Protein AF-A0A967KIU6-F1 (afdb_monomer_lite)

Secondary structure (DSSP, 8-state):
-EE-S---TTS---EES---EE-SSEEEETT---EEE-TT---HHHHHHHHHHHHHH--SS-EEEE-GGGTT--HHHHT-

pLDDT: mean 81.0, std 17.09, range [42.56, 95.44]

Sequence (80 aa):
AQVAKSPIGTKGARISSYISLPGRFLVLMPSSDHIGISRRIEDEAERERLRQAVVNLRSNSHGYIVRTAAEGEPEEKLAS

Radius of gyration: 14.52 Å; chains: 1; bounding box: 25×24×45 Å

Structure (mmCIF, N/CA/C/O backbone):
data_AF-A0A967KIU6-F1
#
_entry.id   AF-A0A967KIU6-F1
#
loop_
_atom_site.group_PDB
_atom_site.id
_atom_site.type_symbol
_atom_site.label_atom_id
_atom_site.label_alt_id
_atom_site.label_comp_id
_atom_site.label_asym_id
_atom_site.label_entity_id
_atom_site.label_seq_id
_atom_site.pdbx_PDB_ins_code
_atom_site.Cartn_x
_atom_site.Cartn_y
_atom_site.Cartn_z
_atom_site.occupancy
_atom_site.B_iso_or_equiv
_atom_site.auth_seq_id
_atom_site.auth_comp_id
_atom_site.auth_a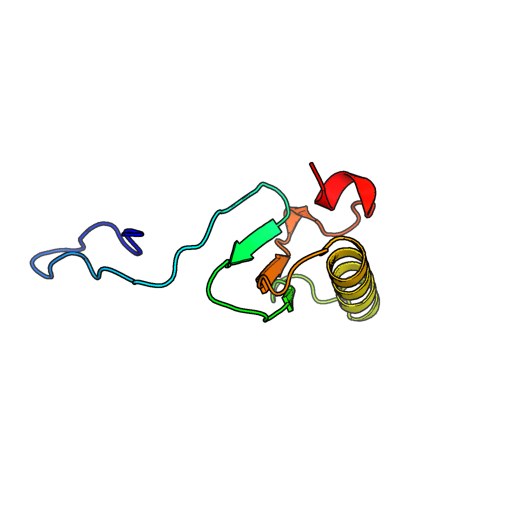sym_id
_atom_site.auth_atom_id
_atom_site.pdbx_PDB_model_num
ATOM 1 N N . ALA A 1 1 ? 10.710 -8.575 -15.881 1.00 46.97 1 ALA A N 1
ATOM 2 C CA . ALA A 1 1 ? 10.318 -7.326 -16.568 1.00 46.97 1 ALA A CA 1
ATOM 3 C C . ALA A 1 1 ? 8.811 -7.141 -16.424 1.00 46.97 1 ALA A C 1
ATOM 5 O O . ALA A 1 1 ? 8.079 -8.042 -16.816 1.00 46.97 1 ALA A O 1
ATOM 6 N N . GLN A 1 2 ? 8.342 -6.042 -15.821 1.00 45.06 2 GLN A N 1
ATOM 7 C CA . GLN A 1 2 ? 6.904 -5.770 -15.736 1.00 45.06 2 GLN A CA 1
ATOM 8 C C . GLN A 1 2 ? 6.425 -5.207 -17.077 1.00 45.06 2 GLN A C 1
ATOM 10 O O . GLN A 1 2 ? 6.941 -4.200 -17.569 1.00 45.06 2 GLN A O 1
ATOM 15 N N . VAL A 1 3 ? 5.434 -5.863 -17.676 1.00 48.31 3 VAL A N 1
ATOM 16 C CA . VAL A 1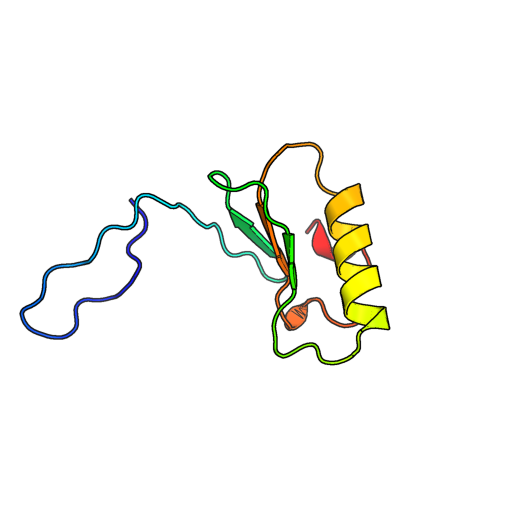 3 ? 4.773 -5.372 -18.886 1.00 48.31 3 VAL A CA 1
ATOM 17 C C . VAL A 1 3 ? 3.790 -4.287 -18.454 1.00 48.31 3 VAL A C 1
ATOM 19 O O . VAL A 1 3 ? 2.722 -4.577 -17.927 1.00 48.31 3 VAL A O 1
ATOM 22 N N . ALA A 1 4 ? 4.175 -3.021 -18.616 1.00 57.03 4 ALA A N 1
ATOM 23 C CA . ALA A 1 4 ? 3.377 -1.889 -18.143 1.00 57.03 4 ALA A CA 1
ATOM 24 C C . ALA A 1 4 ? 2.127 -1.623 -19.007 1.00 57.03 4 ALA A C 1
ATOM 26 O O . ALA A 1 4 ? 1.211 -0.937 -18.556 1.00 57.03 4 ALA A O 1
ATOM 27 N N . LYS A 1 5 ? 2.077 -2.142 -20.245 1.00 49.84 5 LYS A N 1
ATOM 28 C CA . LYS A 1 5 ? 0.920 -2.060 -21.152 1.00 49.84 5 LYS A CA 1
ATOM 29 C C . LYS A 1 5 ? 0.890 -3.244 -22.120 1.00 49.84 5 LYS A C 1
ATOM 31 O O . LYS A 1 5 ? 1.930 -3.593 -22.678 1.00 49.84 5 LYS A O 1
ATOM 36 N N . SER A 1 6 ? -0.300 -3.782 -22.387 1.00 44.66 6 SER A N 1
ATOM 37 C CA . SER A 1 6 ? -0.555 -4.577 -23.595 1.00 44.66 6 SER A CA 1
ATOM 38 C C . SER A 1 6 ? -0.281 -3.713 -24.838 1.00 44.66 6 SER A C 1
ATOM 40 O O . SER A 1 6 ? -0.558 -2.508 -24.800 1.00 44.66 6 SER A O 1
ATOM 42 N N . PRO A 1 7 ? 0.290 -4.266 -25.922 1.00 47.16 7 PRO A N 1
ATOM 43 C CA . PRO A 1 7 ? 0.630 -3.480 -27.104 1.00 47.16 7 PRO A CA 1
ATOM 44 C C . PRO A 1 7 ? -0.632 -2.870 -27.734 1.00 47.16 7 PRO A C 1
ATOM 46 O O . PRO A 1 7 ? -1.596 -3.574 -28.020 1.00 47.16 7 PRO A O 1
ATOM 49 N N . ILE A 1 8 ? -0.625 -1.550 -27.944 1.00 46.59 8 ILE A N 1
ATOM 50 C CA . ILE A 1 8 ? -1.625 -0.847 -28.759 1.00 46.59 8 ILE A CA 1
ATOM 51 C C . ILE A 1 8 ? -0.957 -0.554 -30.108 1.00 46.59 8 ILE A C 1
ATOM 53 O O . ILE A 1 8 ? -0.119 0.346 -30.208 1.00 46.59 8 ILE A O 1
ATOM 57 N N . GLY A 1 9 ? -1.307 -1.330 -31.136 1.00 63.66 9 GLY A N 1
ATOM 58 C CA . GLY A 1 9 ? -0.804 -1.160 -32.505 1.00 63.66 9 GLY A CA 1
ATOM 59 C C . GLY A 1 9 ? 0.653 -1.608 -32.710 1.00 63.66 9 GLY A C 1
ATOM 60 O O . GLY A 1 9 ? 1.107 -2.573 -32.107 1.00 63.66 9 GLY A O 1
ATOM 61 N N . THR A 1 10 ? 1.398 -0.909 -33.576 1.00 49.16 10 THR A N 1
ATOM 62 C CA . THR A 1 10 ? 2.777 -1.251 -34.002 1.00 49.16 10 THR A CA 1
ATOM 63 C C . THR A 1 10 ? 3.882 -0.835 -33.023 1.00 49.16 10 THR A C 1
ATOM 65 O O . THR A 1 10 ? 5.061 -1.082 -33.277 1.00 49.16 10 THR A O 1
ATOM 68 N N . LYS A 1 11 ? 3.546 -0.191 -31.898 1.00 42.56 11 LYS A N 1
ATOM 69 C CA . LYS A 1 11 ? 4.536 0.216 -30.890 1.00 42.56 11 LYS A CA 1
ATOM 70 C C . LYS A 1 11 ? 4.794 -0.944 -29.929 1.00 42.56 11 LYS A C 1
ATOM 72 O O . LYS A 1 11 ? 3.905 -1.334 -29.176 1.00 42.56 11 LYS A O 1
ATOM 77 N N . GLY A 1 12 ? 6.021 -1.470 -29.963 1.00 51.94 12 GLY A N 1
ATOM 78 C CA . GLY A 1 12 ? 6.486 -2.547 -29.086 1.00 51.94 12 GLY A CA 1
ATOM 79 C C . GLY A 1 12 ? 6.229 -2.272 -27.601 1.00 51.94 12 GLY A C 1
ATOM 80 O O . GLY A 1 12 ? 6.109 -1.122 -27.167 1.00 51.94 12 GLY A O 1
ATOM 81 N N . ALA A 1 13 ? 6.126 -3.345 -26.817 1.00 53.59 13 ALA A N 1
ATOM 82 C CA . ALA A 1 13 ? 5.844 -3.268 -25.390 1.00 53.59 13 ALA A CA 1
ATOM 83 C C . ALA A 1 13 ? 6.885 -2.390 -24.673 1.00 53.59 13 ALA A C 1
ATOM 85 O O . ALA A 1 13 ? 8.084 -2.667 -24.712 1.00 53.59 13 ALA A O 1
ATOM 86 N N . ARG A 1 14 ? 6.432 -1.327 -23.992 1.00 50.19 14 ARG A N 1
ATOM 87 C CA . ARG A 1 14 ? 7.296 -0.569 -23.077 1.00 50.19 14 ARG A CA 1
ATOM 88 C C . ARG A 1 14 ? 7.601 -1.450 -21.871 1.00 50.19 14 ARG A C 1
ATOM 90 O O . ARG A 1 14 ? 6.727 -1.688 -21.037 1.00 50.19 14 ARG A O 1
ATOM 97 N N . ILE A 1 15 ? 8.841 -1.913 -21.793 1.00 47.81 15 ILE A N 1
ATOM 98 C CA . ILE A 1 15 ? 9.376 -2.583 -20.613 1.00 47.81 15 ILE A CA 1
ATOM 99 C C . ILE A 1 15 ? 9.693 -1.499 -19.583 1.00 47.81 15 ILE A C 1
ATOM 101 O O . ILE A 1 15 ? 10.512 -0.620 -19.838 1.00 47.81 15 ILE A O 1
ATOM 105 N N . SER A 1 16 ? 9.018 -1.540 -18.435 1.00 56.59 16 SER A N 1
ATOM 106 C CA . SER A 1 16 ? 9.416 -0.759 -17.264 1.00 56.59 16 SER A CA 1
ATOM 107 C C . SER A 1 16 ? 10.294 -1.642 -16.382 1.00 56.59 16 SER A C 1
ATOM 109 O O . SER A 1 16 ? 9.901 -2.760 -16.035 1.00 56.59 16 SER A O 1
ATOM 111 N N . SER A 1 17 ? 11.482 -1.154 -16.021 1.00 59.41 17 SER A N 1
ATOM 112 C CA . SER A 1 17 ? 12.363 -1.814 -15.046 1.00 59.41 17 SER A CA 1
ATOM 113 C C . SER A 1 17 ? 11.866 -1.655 -13.605 1.00 59.41 17 SER A C 1
ATOM 1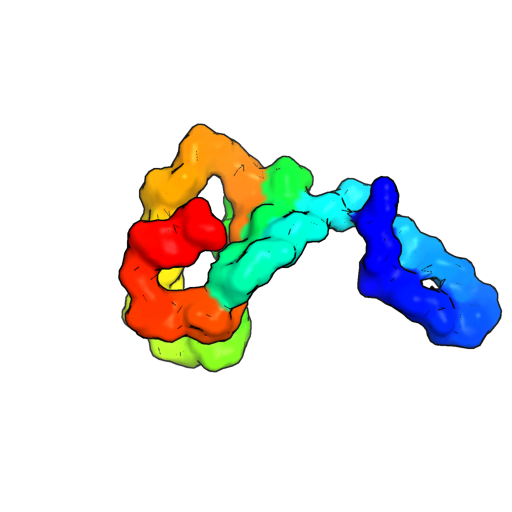15 O O . SER A 1 17 ? 12.358 -2.339 -12.714 1.00 59.41 17 SER A O 1
ATOM 117 N N . TYR A 1 18 ? 10.874 -0.790 -13.373 1.00 66.00 18 TYR A N 1
ATOM 118 C CA . TYR A 1 18 ? 10.205 -0.654 -12.084 1.00 66.00 18 TYR A CA 1
ATOM 119 C C . TYR A 1 18 ? 9.185 -1.778 -11.934 1.00 66.00 18 TYR A C 1
ATOM 121 O O . TYR A 1 18 ? 8.165 -1.786 -12.624 1.00 66.00 18 TYR A O 1
ATOM 129 N N . ILE A 1 19 ? 9.496 -2.738 -11.063 1.00 76.19 19 ILE A N 1
ATOM 130 C CA . ILE A 1 19 ? 8.587 -3.819 -10.683 1.00 76.19 19 ILE A CA 1
ATOM 131 C C . ILE A 1 19 ? 7.607 -3.255 -9.655 1.00 76.19 19 ILE A C 1
ATOM 133 O O . ILE A 1 19 ? 8.008 -2.567 -8.721 1.00 76.19 19 ILE A O 1
ATOM 137 N N . SER A 1 20 ? 6.326 -3.553 -9.823 1.00 83.00 20 SER A N 1
ATOM 138 C CA . SER A 1 20 ? 5.276 -3.312 -8.840 1.00 83.00 20 SER A CA 1
ATOM 139 C C . SER A 1 20 ? 4.417 -4.565 -8.701 1.00 83.00 20 SER A C 1
ATOM 141 O O . SER A 1 20 ? 4.074 -5.210 -9.695 1.00 83.00 20 SER A O 1
ATOM 143 N N . LEU A 1 21 ? 4.105 -4.930 -7.462 1.00 85.25 21 LEU A N 1
ATOM 144 C CA . LEU A 1 21 ? 3.349 -6.125 -7.104 1.00 85.25 21 LEU A CA 1
ATOM 145 C C . LEU A 1 21 ? 2.003 -5.685 -6.511 1.00 85.25 21 LEU A C 1
ATOM 147 O O . LEU A 1 21 ? 1.960 -5.222 -5.369 1.00 85.25 21 LEU A O 1
ATOM 151 N N . PRO A 1 22 ? 0.908 -5.743 -7.291 1.00 88.25 22 PRO A N 1
ATOM 152 C CA . PRO A 1 22 ? -0.396 -5.295 -6.828 1.00 88.25 22 PRO A CA 1
ATOM 153 C C . PRO A 1 22 ? -1.052 -6.346 -5.928 1.00 88.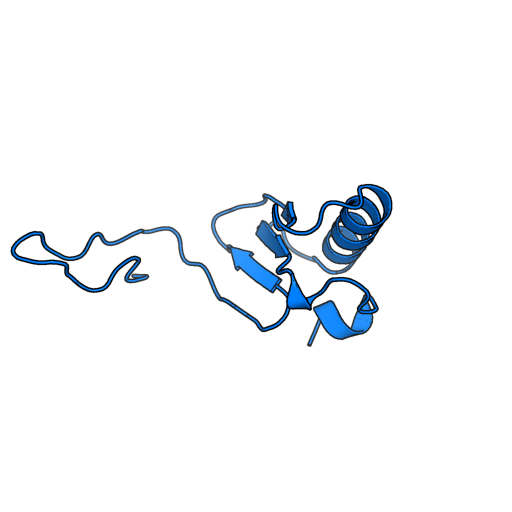25 22 PRO A C 1
ATOM 155 O O . PRO A 1 22 ? -1.397 -7.434 -6.377 1.00 88.25 22 PRO A O 1
ATOM 158 N N . GLY A 1 23 ? -1.289 -5.980 -4.674 1.00 88.69 23 GLY A N 1
ATOM 159 C CA . GLY A 1 23 ? -2.213 -6.648 -3.765 1.00 88.69 23 GLY A CA 1
ATOM 160 C C . GLY A 1 23 ? -3.610 -6.021 -3.806 1.00 88.69 23 GLY A C 1
ATOM 161 O O . GLY A 1 23 ? -3.889 -5.075 -4.561 1.00 88.69 23 GLY A O 1
ATOM 162 N N . ARG A 1 24 ? -4.519 -6.552 -2.981 1.00 90.75 24 ARG A N 1
ATOM 163 C CA . ARG A 1 24 ? -5.895 -6.041 -2.854 1.00 90.75 24 ARG A CA 1
ATOM 164 C C . ARG A 1 24 ? -5.910 -4.602 -2.334 1.00 90.75 24 ARG A C 1
ATOM 166 O O . ARG A 1 24 ? -6.565 -3.749 -2.931 1.00 90.75 24 ARG A O 1
ATOM 173 N N . PHE A 1 25 ? -5.156 -4.347 -1.269 1.00 92.94 25 PHE A N 1
ATOM 174 C CA . PHE A 1 25 ? -5.133 -3.070 -0.555 1.00 92.94 25 PHE A CA 1
ATOM 175 C C . PHE A 1 25 ? -3.892 -2.230 -0.866 1.00 92.94 25 PHE A C 1
ATOM 17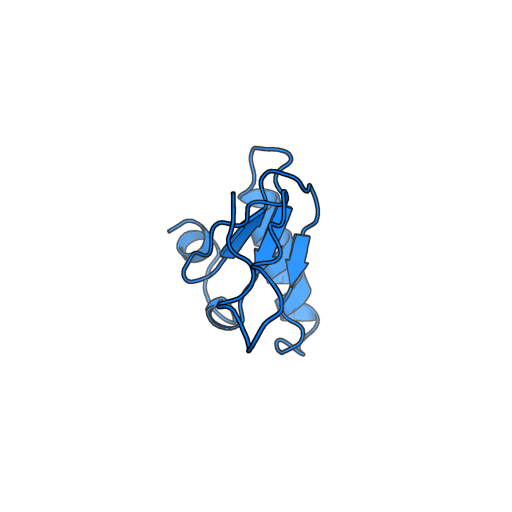7 O O . PHE A 1 25 ? -3.989 -1.012 -1.001 1.00 92.94 25 PHE A O 1
ATOM 184 N N . LEU A 1 26 ? -2.743 -2.878 -1.062 1.00 92.50 26 LEU A N 1
ATOM 185 C CA . LEU A 1 26 ? -1.457 -2.227 -1.302 1.00 92.50 26 LEU A CA 1
ATOM 186 C C . LEU A 1 26 ? -0.880 -2.618 -2.661 1.00 92.50 26 LEU A C 1
ATOM 188 O O . LEU A 1 26 ? -1.095 -3.724 -3.143 1.00 92.50 26 LEU A O 1
ATOM 192 N N . VAL A 1 27 ? -0.105 -1.728 -3.270 1.00 91.94 27 VAL A N 1
ATOM 193 C CA . VAL A 1 27 ? 0.812 -2.064 -4.364 1.00 91.94 27 VAL A CA 1
ATOM 194 C C . VAL A 1 27 ? 2.229 -1.915 -3.838 1.00 91.94 27 VAL A C 1
ATOM 196 O O . VAL A 1 27 ? 2.637 -0.802 -3.516 1.00 91.94 27 VAL A O 1
ATOM 199 N N . LEU A 1 28 ? 2.973 -3.014 -3.758 1.00 90.56 28 LEU A N 1
ATOM 200 C CA . LEU A 1 28 ? 4.371 -3.008 -3.340 1.00 90.56 28 LEU A CA 1
ATOM 201 C C . LEU A 1 28 ? 5.256 -2.552 -4.507 1.00 90.56 28 LEU A C 1
ATOM 203 O O . LEU A 1 28 ? 5.161 -3.078 -5.615 1.00 90.56 28 LEU A O 1
ATOM 207 N N . MET A 1 29 ? 6.136 -1.594 -4.248 1.00 90.50 29 MET A N 1
ATOM 208 C CA . MET A 1 29 ? 7.133 -1.064 -5.173 1.00 90.50 29 MET A CA 1
ATOM 209 C C . MET A 1 29 ? 8.529 -1.307 -4.580 1.00 90.50 29 MET A C 1
ATOM 211 O O . MET A 1 29 ? 9.061 -0.432 -3.899 1.00 90.50 29 MET A O 1
ATOM 215 N N . PRO A 1 30 ? 9.150 -2.479 -4.812 1.00 87.25 30 PRO A N 1
ATOM 216 C CA . PRO A 1 30 ? 10.443 -2.822 -4.215 1.00 87.25 30 PRO A CA 1
ATOM 217 C C . PRO A 1 30 ? 11.592 -1.907 -4.665 1.00 87.25 30 PRO A C 1
ATOM 219 O O . PRO A 1 30 ? 12.593 -1.792 -3.972 1.00 87.25 30 PRO A O 1
ATOM 222 N N . SER A 1 31 ? 11.459 -1.248 -5.821 1.00 86.25 31 SER A N 1
ATOM 223 C CA . SER A 1 31 ? 12.471 -0.337 -6.381 1.00 86.25 31 SER A CA 1
ATOM 224 C C . SER A 1 31 ? 12.255 1.136 -6.003 1.00 86.25 31 SER A C 1
ATOM 226 O O . SER A 1 31 ? 12.815 2.022 -6.644 1.00 86.25 31 SER A O 1
ATOM 228 N N . SER A 1 32 ? 11.395 1.412 -5.026 1.00 86.12 32 SER A N 1
ATOM 229 C CA . SER A 1 32 ? 11.079 2.750 -4.519 1.00 86.12 32 SER A CA 1
ATOM 230 C C . SER A 1 32 ? 10.997 2.684 -2.997 1.00 86.12 32 SER A C 1
ATOM 232 O O . SER A 1 32 ? 10.824 1.599 -2.463 1.00 86.12 32 SER A O 1
ATOM 234 N N . ASP A 1 33 ? 11.096 3.817 -2.311 1.00 88.69 33 ASP A N 1
ATOM 235 C CA . ASP A 1 33 ? 10.869 3.996 -0.870 1.00 88.69 33 ASP A CA 1
ATOM 236 C C . ASP A 1 33 ? 9.603 4.828 -0.574 1.00 88.69 33 ASP A C 1
ATOM 238 O O . ASP A 1 33 ? 9.246 5.074 0.585 1.00 88.69 33 ASP A O 1
ATOM 242 N N . HIS A 1 34 ? 8.915 5.260 -1.634 1.00 89.88 34 HIS A N 1
ATOM 243 C CA . HIS A 1 34 ? 7.812 6.205 -1.585 1.00 89.88 34 HIS A CA 1
ATOM 244 C C . HIS A 1 34 ? 6.513 5.555 -1.099 1.00 89.88 34 HIS A C 1
ATOM 246 O O . HIS A 1 34 ? 6.106 4.508 -1.605 1.00 89.88 34 HIS A O 1
ATOM 252 N N . ILE A 1 35 ? 5.817 6.227 -0.176 1.00 92.56 35 ILE A N 1
ATOM 253 C CA . ILE A 1 35 ? 4.465 5.864 0.268 1.00 92.56 35 ILE A CA 1
ATOM 254 C C . ILE A 1 35 ? 3.457 6.837 -0.347 1.00 92.56 35 ILE A C 1
ATOM 256 O O . ILE A 1 35 ? 3.408 8.019 0.011 1.00 92.56 35 ILE A O 1
ATOM 260 N N . GLY A 1 36 ? 2.636 6.323 -1.259 1.00 92.75 36 GLY A N 1
ATOM 261 C CA . GLY A 1 36 ? 1.566 7.063 -1.919 1.00 92.75 36 GLY A CA 1
ATOM 262 C C . GLY A 1 36 ? 0.185 6.598 -1.465 1.00 92.75 36 GLY A C 1
ATOM 263 O O . GLY A 1 36 ? -0.054 5.403 -1.314 1.00 92.75 36 GLY A O 1
ATOM 264 N N . ILE A 1 37 ? -0.753 7.532 -1.318 1.00 94.81 37 ILE A N 1
ATOM 265 C CA . ILE A 1 37 ? -2.173 7.230 -1.089 1.00 94.81 37 ILE A CA 1
ATOM 266 C C . ILE A 1 37 ? -2.958 7.542 -2.363 1.00 94.81 37 ILE A C 1
ATOM 268 O O . ILE A 1 37 ? -2.714 8.567 -3.010 1.00 94.81 37 ILE A O 1
ATOM 272 N N . SER A 1 38 ? -3.894 6.664 -2.740 1.00 93.62 38 SER A N 1
ATOM 273 C CA . SER A 1 38 ? -4.778 6.865 -3.892 1.00 93.62 38 SER A CA 1
ATOM 274 C C . SER A 1 38 ? -5.383 8.271 -3.900 1.00 93.62 38 SER A C 1
ATOM 276 O O . SER A 1 38 ? -5.899 8.752 -2.896 1.00 93.62 38 SER A O 1
ATOM 278 N N . ARG A 1 39 ? -5.367 8.925 -5.065 1.00 92.12 39 ARG A N 1
ATOM 279 C CA . ARG A 1 39 ? -5.972 10.255 -5.266 1.00 92.12 39 ARG A CA 1
ATOM 280 C C . ARG A 1 39 ? -7.498 10.270 -5.137 1.00 92.12 39 ARG A C 1
ATOM 282 O O . ARG A 1 39 ? -8.068 11.342 -5.073 1.00 92.12 39 ARG A O 1
ATOM 289 N N . ARG A 1 40 ? -8.140 9.099 -5.149 1.00 93.62 40 ARG A N 1
ATOM 290 C CA . ARG A 1 40 ? -9.594 8.959 -4.965 1.00 93.62 40 ARG A CA 1
ATOM 291 C C . ARG A 1 40 ? -10.021 8.938 -3.492 1.00 93.62 40 ARG A C 1
ATOM 293 O O . ARG A 1 40 ? -11.211 9.006 -3.243 1.00 93.62 40 ARG A O 1
ATOM 300 N N . ILE A 1 41 ? -9.074 8.791 -2.562 1.00 92.81 41 ILE A N 1
ATOM 301 C CA . ILE A 1 41 ? -9.332 8.964 -1.129 1.00 92.81 41 ILE A CA 1
ATOM 302 C C . ILE A 1 41 ? -9.135 10.455 -0.865 1.00 92.81 41 ILE A C 1
ATOM 304 O O . ILE A 1 41 ? -8.002 10.937 -0.945 1.00 92.81 41 ILE A O 1
ATOM 308 N N . GLU A 1 42 ? -10.228 11.183 -0.671 1.00 93.31 42 GLU A N 1
ATOM 309 C CA . GLU A 1 42 ? -10.230 12.650 -0.549 1.00 93.31 42 GLU A CA 1
ATOM 310 C C . GLU A 1 42 ? -10.121 13.121 0.905 1.00 93.31 42 GLU A C 1
ATOM 312 O O . GLU A 1 42 ? -9.641 14.225 1.149 1.00 93.31 42 GLU A O 1
ATOM 317 N N . ASP A 1 43 ? -10.513 12.278 1.864 1.00 95.4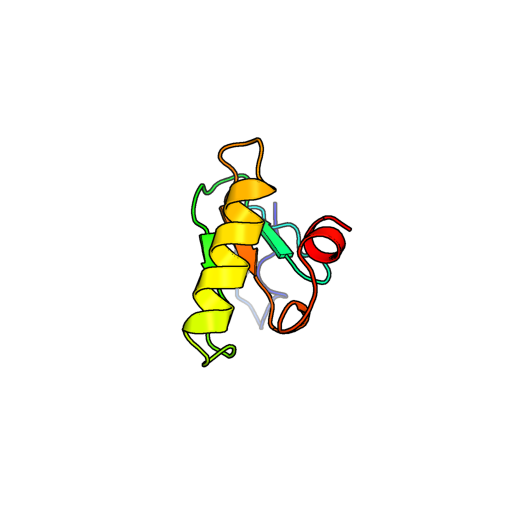4 43 ASP A N 1
ATOM 318 C CA . ASP A 1 43 ? -10.421 12.584 3.291 1.00 95.44 43 ASP A CA 1
ATOM 319 C C . ASP A 1 43 ? -8.959 12.588 3.763 1.00 95.44 43 ASP A C 1
ATOM 321 O O . ASP A 1 43 ? -8.279 11.560 3.765 1.00 95.44 43 ASP A O 1
ATOM 325 N N . GLU A 1 44 ? -8.471 13.754 4.184 1.00 94.19 44 GLU A N 1
ATOM 326 C CA . GLU A 1 44 ? -7.096 13.931 4.648 1.00 94.19 44 GLU A CA 1
ATOM 327 C C . GLU A 1 44 ? -6.802 13.175 5.950 1.00 94.19 44 GLU A C 1
ATOM 329 O O . GLU A 1 44 ? -5.700 12.645 6.107 1.00 94.19 44 GLU A O 1
ATOM 334 N N . ALA A 1 45 ? -7.779 13.049 6.854 1.00 95.00 45 ALA A N 1
ATOM 335 C CA . ALA A 1 45 ? -7.595 12.294 8.091 1.00 95.00 45 ALA A CA 1
ATOM 336 C C . ALA A 1 45 ? -7.374 10.805 7.790 1.00 95.00 45 ALA A C 1
ATOM 338 O O . ALA A 1 45 ? -6.477 10.169 8.350 1.00 95.00 45 ALA A O 1
ATOM 339 N N . GLU A 1 46 ? -8.143 10.266 6.846 1.00 94.00 46 GLU A N 1
ATOM 340 C CA . GLU A 1 46 ? -8.007 8.883 6.399 1.00 94.00 46 GLU A CA 1
ATOM 341 C C . GLU A 1 46 ? -6.701 8.655 5.629 1.00 94.00 46 GLU A C 1
ATOM 343 O O . GLU A 1 46 ? -6.026 7.639 5.820 1.00 94.00 46 GLU A O 1
ATOM 348 N N . ARG A 1 47 ? -6.287 9.616 4.794 1.00 95.19 47 ARG A N 1
ATOM 349 C CA . ARG A 1 47 ? -4.998 9.556 4.086 1.00 95.19 47 ARG A CA 1
ATOM 350 C C . ARG A 1 47 ? -3.833 9.466 5.063 1.00 95.19 47 ARG A C 1
ATOM 352 O O . ARG A 1 47 ? -2.932 8.652 4.842 1.00 95.19 47 ARG A O 1
ATOM 359 N N . GLU A 1 48 ? -3.852 10.263 6.126 1.00 94.56 48 GLU A N 1
ATOM 360 C CA . GLU A 1 48 ? -2.791 10.244 7.128 1.00 94.56 48 GLU A CA 1
ATOM 361 C C . GLU A 1 48 ? -2.825 8.968 7.976 1.00 94.56 48 GLU A C 1
ATOM 363 O O . GLU A 1 48 ? -1.784 8.335 8.164 1.00 94.56 48 GLU A O 1
ATOM 368 N N . ARG A 1 49 ? -4.015 8.498 8.378 1.00 94.88 49 ARG A N 1
ATOM 369 C CA . ARG A 1 49 ? -4.175 7.205 9.065 1.00 94.88 49 ARG A CA 1
ATOM 370 C C . ARG A 1 49 ? -3.587 6.055 8.244 1.00 94.88 49 ARG A C 1
ATOM 372 O O . ARG A 1 49 ? -2.799 5.264 8.761 1.00 94.88 49 ARG A O 1
ATOM 379 N N . LEU A 1 50 ? -3.944 5.968 6.961 1.00 94.31 50 LEU A N 1
ATOM 380 C CA . LEU A 1 50 ? -3.460 4.927 6.050 1.00 94.31 50 LEU A CA 1
ATOM 381 C C . LEU A 1 50 ? -1.956 5.039 5.794 1.00 94.31 50 LEU A C 1
ATOM 383 O O . LEU A 1 50 ? -1.270 4.019 5.706 1.00 94.31 50 LEU A O 1
ATOM 387 N N . ARG A 1 51 ? -1.421 6.262 5.691 1.00 93.69 51 ARG A N 1
ATOM 388 C CA . ARG A 1 51 ? 0.026 6.478 5.583 1.00 93.69 51 ARG A CA 1
ATOM 389 C C . ARG A 1 51 ? 0.739 5.944 6.820 1.00 93.69 51 ARG A C 1
ATOM 391 O O . ARG A 1 51 ? 1.690 5.181 6.663 1.00 93.69 51 ARG A O 1
ATOM 398 N N . GLN A 1 52 ? 0.278 6.305 8.016 1.00 93.38 52 GLN A N 1
ATOM 399 C CA . GLN A 1 52 ? 0.908 5.880 9.262 1.00 93.38 52 GLN A CA 1
ATOM 400 C C . GLN A 1 52 ? 0.838 4.360 9.445 1.00 93.38 52 GLN A C 1
ATOM 402 O O . GLN A 1 52 ? 1.845 3.746 9.791 1.00 93.38 52 GLN A O 1
ATOM 407 N N . ALA A 1 53 ? -0.301 3.744 9.117 1.00 93.00 53 ALA A N 1
ATOM 408 C CA . ALA A 1 53 ? -0.457 2.290 9.112 1.00 93.00 53 ALA A CA 1
ATOM 409 C C . ALA A 1 53 ? 0.603 1.610 8.227 1.00 93.00 53 ALA A C 1
ATOM 411 O O . ALA A 1 53 ? 1.297 0.697 8.659 1.00 93.00 53 ALA A O 1
ATOM 412 N N . VAL A 1 54 ? 0.812 2.096 6.998 1.00 91.75 54 VAL A N 1
ATOM 413 C CA . VAL A 1 54 ? 1.829 1.533 6.091 1.00 91.75 54 VAL A CA 1
ATOM 414 C C . VAL A 1 54 ? 3.259 1.790 6.577 1.00 91.75 54 VAL A C 1
ATOM 416 O O . VAL A 1 54 ? 4.132 0.944 6.378 1.00 91.75 54 VAL A O 1
ATOM 419 N N . VAL A 1 55 ? 3.521 2.936 7.213 1.00 91.12 55 VAL A N 1
ATOM 420 C CA . VAL A 1 55 ? 4.824 3.231 7.835 1.00 91.12 55 VAL A CA 1
ATOM 421 C C . VAL A 1 55 ? 5.129 2.247 8.965 1.00 91.12 55 VAL A C 1
ATOM 423 O O . VAL A 1 55 ? 6.265 1.792 9.062 1.00 91.12 55 VAL A O 1
ATOM 426 N N . ASN A 1 56 ? 4.134 1.896 9.779 1.00 89.62 56 ASN A N 1
ATOM 427 C CA . ASN A 1 56 ? 4.288 0.941 10.876 1.00 89.62 56 ASN A CA 1
ATOM 428 C C . ASN A 1 56 ? 4.457 -0.499 10.361 1.00 89.62 56 ASN A C 1
ATOM 430 O O . ASN A 1 56 ? 5.272 -1.258 10.882 1.00 89.62 56 ASN A O 1
ATOM 434 N N . LEU A 1 57 ? 3.719 -0.859 9.308 1.00 86.69 57 LEU A N 1
ATOM 435 C CA . LEU A 1 57 ? 3.759 -2.183 8.683 1.00 86.69 57 LEU A CA 1
ATOM 436 C C . LEU A 1 57 ? 5.050 -2.471 7.923 1.00 86.69 57 LEU A C 1
ATOM 438 O O . LEU A 1 57 ? 5.468 -3.628 7.816 1.00 86.69 57 LEU A O 1
ATOM 442 N N . ARG A 1 58 ? 5.678 -1.449 7.336 1.00 84.94 58 ARG A N 1
ATOM 443 C CA . ARG A 1 58 ? 6.889 -1.670 6.548 1.00 84.94 58 ARG A CA 1
ATOM 444 C C . ARG A 1 58 ? 8.089 -1.892 7.473 1.00 84.94 58 ARG A C 1
ATOM 446 O O . ARG A 1 58 ? 8.506 -1.010 8.211 1.00 84.94 58 ARG A O 1
ATOM 453 N N . SER A 1 59 ? 8.721 -3.056 7.358 1.00 73.44 59 SER A N 1
ATOM 454 C CA . SER A 1 59 ? 10.023 -3.328 7.986 1.00 73.44 59 SER A CA 1
ATOM 455 C C . SER A 1 59 ? 11.213 -2.931 7.101 1.00 73.44 59 SER A C 1
ATOM 457 O O . SER A 1 59 ? 12.346 -2.889 7.566 1.00 73.44 59 SER A O 1
ATOM 459 N N . ASN A 1 60 ? 10.962 -2.668 5.813 1.00 78.81 60 ASN A N 1
ATOM 460 C CA . ASN A 1 60 ? 11.975 -2.464 4.776 1.00 78.81 60 ASN A CA 1
ATOM 461 C C . ASN A 1 60 ? 11.781 -1.116 4.070 1.00 78.81 60 ASN A C 1
ATOM 463 O O . ASN A 1 60 ? 10.682 -0.559 4.059 1.00 78.81 60 ASN A O 1
ATOM 467 N N . SER A 1 61 ? 12.817 -0.651 3.371 1.00 81.00 61 SER A N 1
ATOM 468 C CA . SER A 1 61 ? 12.815 0.572 2.549 1.00 81.00 61 SER A CA 1
ATOM 469 C C . SER A 1 61 ? 12.017 0.450 1.241 1.00 81.00 61 SER A C 1
ATOM 471 O O . SER A 1 61 ? 12.352 1.098 0.256 1.00 81.00 61 SER A O 1
ATOM 473 N N . HIS A 1 62 ? 10.991 -0.403 1.202 1.00 89.06 62 HIS A N 1
ATOM 474 C CA . HIS A 1 62 ? 10.127 -0.549 0.037 1.00 89.06 62 HIS A CA 1
ATOM 475 C C . HIS A 1 62 ? 9.045 0.535 0.003 1.00 89.06 62 HIS A C 1
ATOM 477 O O . HIS A 1 62 ? 8.576 1.031 1.033 1.00 89.06 62 HIS A O 1
ATOM 483 N N . GLY A 1 63 ? 8.625 0.860 -1.212 1.00 91.12 63 GLY A N 1
ATOM 484 C CA . GLY A 1 63 ? 7.574 1.804 -1.510 1.00 91.12 63 GLY A CA 1
ATOM 485 C C . GLY A 1 63 ? 6.241 1.086 -1.588 1.00 91.12 63 GLY A C 1
ATOM 486 O O . GLY A 1 63 ? 6.164 -0.091 -1.943 1.00 91.12 63 GLY A O 1
ATOM 487 N N . TYR A 1 64 ? 5.178 1.810 -1.277 1.00 93.00 64 TYR A N 1
ATOM 488 C CA . TYR A 1 64 ? 3.825 1.280 -1.268 1.00 93.00 64 TYR A CA 1
ATOM 489 C C . TYR A 1 64 ? 2.857 2.303 -1.845 1.00 93.00 64 TYR A C 1
ATOM 491 O O . TYR A 1 64 ? 2.981 3.502 -1.600 1.00 93.00 64 TYR A O 1
ATOM 499 N N . ILE A 1 65 ? 1.865 1.832 -2.596 1.00 93.38 65 ILE A N 1
ATOM 500 C CA . ILE A 1 65 ? 0.707 2.641 -2.982 1.00 93.38 65 ILE A CA 1
ATOM 501 C C . ILE A 1 65 ? -0.538 2.047 -2.335 1.00 93.38 65 ILE A C 1
ATOM 503 O O . ILE A 1 65 ? -0.903 0.908 -2.628 1.00 93.38 65 ILE A O 1
ATOM 507 N N . VAL A 1 66 ? -1.215 2.833 -1.502 1.00 94.50 66 VAL A N 1
ATOM 508 C CA . VAL A 1 66 ? -2.493 2.462 -0.890 1.00 94.50 66 VAL A CA 1
ATOM 509 C C . VAL A 1 66 ? -3.618 2.641 -1.905 1.00 94.50 66 VAL A C 1
ATOM 511 O O . VAL A 1 66 ? -3.791 3.715 -2.490 1.00 94.50 66 VAL A O 1
ATOM 514 N N . ARG A 1 67 ? -4.376 1.569 -2.147 1.00 94.75 67 ARG A N 1
ATOM 515 C CA . ARG A 1 67 ? -5.513 1.538 -3.076 1.00 94.75 67 ARG A CA 1
ATOM 516 C C . ARG A 1 67 ? -6.788 1.995 -2.369 1.00 94.75 67 ARG A C 1
ATOM 518 O O . ARG A 1 67 ? -6.909 1.872 -1.160 1.00 94.75 67 ARG A O 1
ATOM 525 N N . THR A 1 68 ? -7.784 2.429 -3.141 1.00 94.38 68 THR A N 1
ATOM 526 C CA . THR A 1 68 ? -9.113 2.802 -2.611 1.00 94.38 68 THR A CA 1
ATOM 527 C C . THR A 1 68 ? -9.799 1.686 -1.834 1.00 94.38 68 THR A C 1
ATOM 529 O O . THR A 1 68 ? -10.601 1.960 -0.964 1.00 94.38 68 THR A O 1
ATOM 532 N N . ALA A 1 69 ? -9.487 0.421 -2.125 1.00 92.75 69 ALA A N 1
ATOM 533 C CA . ALA A 1 69 ? -10.059 -0.703 -1.388 1.00 92.75 69 ALA A CA 1
ATOM 534 C C . ALA A 1 69 ? -9.630 -0.743 0.090 1.00 92.75 69 ALA A C 1
ATOM 536 O O . ALA A 1 69 ? -10.243 -1.477 0.850 1.00 92.75 69 ALA A O 1
ATOM 537 N N . ALA A 1 70 ? -8.563 -0.030 0.471 1.00 92.12 70 ALA A N 1
ATOM 538 C CA . ALA A 1 70 ? -8.069 0.029 1.846 1.00 92.12 70 ALA A CA 1
ATOM 539 C C . ALA A 1 70 ? -8.756 1.117 2.690 1.00 92.12 70 ALA A C 1
ATOM 541 O O . ALA A 1 70 ? -8.540 1.180 3.895 1.00 92.12 70 ALA A O 1
ATOM 542 N N . GLU A 1 71 ? -9.544 1.985 2.057 1.00 92.94 71 GLU A N 1
ATOM 543 C CA . GLU A 1 71 ? -10.287 3.048 2.730 1.00 92.94 71 GLU A CA 1
ATOM 544 C C . GLU A 1 71 ? -11.267 2.453 3.750 1.00 92.94 71 GLU A C 1
ATOM 546 O O . GLU A 1 71 ? -12.045 1.554 3.427 1.00 92.94 71 GLU A O 1
ATOM 551 N N . GLY A 1 72 ? -11.189 2.922 4.995 1.00 91.12 72 GLY A N 1
ATOM 552 C CA . GLY A 1 72 ? -11.993 2.436 6.117 1.00 91.12 72 GLY A CA 1
ATOM 553 C C . GLY A 1 72 ? -11.580 1.068 6.675 1.00 91.12 72 GLY A C 1
ATOM 554 O O . GLY A 1 72 ? -12.176 0.612 7.649 1.00 91.12 72 GLY A O 1
ATOM 555 N N . GLU A 1 73 ? -10.567 0.406 6.108 1.00 93.50 73 GLU A N 1
ATOM 556 C CA . GLU A 1 73 ? -10.099 -0.891 6.606 1.00 93.50 73 GLU A CA 1
ATOM 557 C C . GLU A 1 73 ? -9.047 -0.724 7.726 1.00 93.50 73 GLU A C 1
ATOM 559 O O . GLU A 1 73 ? -8.232 0.213 7.702 1.00 93.50 73 GLU A O 1
ATOM 564 N N . PRO A 1 74 ? -9.040 -1.619 8.732 1.00 89.75 74 PRO A N 1
ATOM 565 C CA . PRO A 1 74 ? -8.070 -1.590 9.823 1.00 89.75 74 PRO A CA 1
ATOM 566 C C . PRO A 1 74 ? -6.673 -2.007 9.348 1.00 89.75 74 PRO A C 1
ATOM 568 O O . PRO A 1 74 ? -6.535 -2.762 8.384 1.00 89.75 74 PRO A O 1
ATOM 571 N N . GLU A 1 75 ? -5.640 -1.552 10.066 1.00 87.25 75 GLU A N 1
ATOM 572 C CA . GLU A 1 75 ? -4.220 -1.790 9.752 1.00 87.25 75 GLU A CA 1
ATOM 573 C C . GLU A 1 75 ? -3.899 -3.270 9.497 1.00 87.25 75 GLU A C 1
ATOM 575 O O . GLU A 1 75 ? -3.229 -3.601 8.521 1.00 87.25 75 GLU A O 1
ATOM 580 N N . GLU A 1 76 ? -4.455 -4.174 10.304 1.00 86.31 76 GLU A N 1
ATOM 581 C CA . GLU A 1 76 ? -4.214 -5.620 10.204 1.00 86.31 76 GLU A CA 1
ATOM 582 C C . GLU A 1 76 ? -4.589 -6.193 8.831 1.00 86.31 76 GLU A C 1
ATOM 584 O O . GLU A 1 76 ? -3.941 -7.117 8.339 1.00 86.31 76 GLU A O 1
ATOM 589 N N . LYS A 1 77 ? -5.613 -5.629 8.177 1.00 86.56 77 LYS A N 1
ATOM 590 C CA . LYS A 1 77 ? -6.029 -6.063 6.841 1.00 86.56 77 LYS A CA 1
ATOM 591 C C . LYS A 1 77 ? -5.135 -5.528 5.731 1.00 86.56 77 LYS A C 1
ATOM 593 O O . LYS A 1 77 ? -5.108 -6.123 4.660 1.00 86.56 77 LYS A O 1
ATOM 598 N N . LEU A 1 78 ? -4.389 -4.444 5.951 1.00 85.00 78 LEU A N 1
ATOM 599 C CA . LEU A 1 78 ? -3.421 -3.968 4.957 1.00 85.00 78 LEU A CA 1
ATOM 600 C C . LEU A 1 78 ? -2.230 -4.929 4.806 1.00 85.00 78 LEU A C 1
ATOM 602 O O . LEU A 1 78 ? -1.584 -4.922 3.760 1.00 85.00 78 LEU A O 1
ATOM 606 N N . ALA A 1 79 ? -1.972 -5.762 5.818 1.00 75.12 79 ALA A N 1
ATOM 607 C CA . ALA A 1 79 ? -0.907 -6.763 5.842 1.00 75.12 79 ALA A CA 1
ATOM 608 C C . ALA A 1 79 ? -1.251 -8.083 5.125 1.00 75.12 79 ALA A C 1
ATOM 610 O O . ALA A 1 79 ? -0.360 -8.917 4.957 1.00 75.12 79 ALA A O 1
ATOM 611 N N . SER A 1 80 ? -2.528 -8.299 4.770 1.00 61.09 80 SER A N 1
ATOM 612 C CA . SER A 1 80 ? -3.031 -9.574 4.229 1.00 61.09 80 SER A CA 1
ATOM 613 C C . SER A 1 80 ? -2.823 -9.731 2.727 1.00 61.09 80 SER A C 1
ATOM 615 O O . SER A 1 80 ? -3.165 -8.766 1.998 1.00 61.09 80 SER A O 1
#

Foldseek 3Di:
DDQPDDDDPPDDTDDDPFDWCDDPFKIKTQPAQAEAEDPVPPDPVQRVVVSVLVVVVDPDSIYMYTDPSCRPPDSVVNND